Protein AF-A0A1J3JYT0-F1 (afdb_monomer)

pLDDT: mean 74.52, std 10.73, range [43.72, 90.94]

Radius of gyration: 22.69 Å; Cα contacts (8 Å, |Δi|>4): 45; chains: 1; bounding box: 56×48×43 Å

Sequence (110 aa):
SKAIKYLFKYITKGVDKATMVFQTTSSGEQSGSGEKIEIDEIQLFQESRFLSACEAAWRIFGFEIHYQRPSVLKLKIHLKGQQPAYFNDNENPENVVTKMALHDTMFIGW

Foldseek 3Di:
DVVVVVVVCVVPPDPQKDKDADDPPPPDDPDDDPDPPPDDPPNGIDIGGDDDPVRVVCVVVVDDDDDDVVDDDDADDDPVPGDDFDDDPPDDVVVSVVVVVPDDGPVGPD

Secondary structure (DSSP, 8-state):
-HHHHHHHHHHS-S---EEEE----------S--------HHHHEEEE----HHHHHHHHHT------SS--PPP----TT-PPP---TTS-HHHHHHHHHHS--TTT--

Solvent-accessible surface area (backbone atoms only — not comparable to full-atom values): 7649 Å² total; per-residue (Å²): 118,73,63,60,60,50,50,55,52,56,76,71,61,66,89,56,64,47,80,45,75,54,82,82,80,78,78,76,73,97,69,99,63,97,70,79,81,82,78,58,63,73,76,33,45,46,81,45,60,80,68,54,70,68,59,48,52,38,63,74,72,64,61,91,86,75,92,55,87,76,73,86,73,84,81,68,83,65,58,92,92,54,69,91,82,84,83,58,95,89,56,59,67,70,60,52,52,54,53,53,76,74,46,71,48,85,69,71,69,105

Mean predicted aligned error: 15.37 Å

Organism: Noccaea caerulescens (NCBI:txid107243)

Structure (mmCIF, N/CA/C/O backbone):
data_AF-A0A1J3JYT0-F1
#
_entry.id   AF-A0A1J3JYT0-F1
#
loop_
_atom_site.group_PDB
_atom_site.id
_atom_site.type_symbol
_atom_site.label_atom_id
_atom_site.label_alt_id
_atom_site.label_comp_id
_atom_site.label_asym_id
_atom_site.label_entity_id
_atom_site.label_seq_id
_atom_site.pdbx_PDB_ins_code
_atom_site.Cartn_x
_atom_site.Cartn_y
_atom_site.Cartn_z
_atom_site.occupancy
_atom_site.B_iso_or_equiv
_atom_site.auth_seq_id
_atom_site.auth_comp_id
_atom_site.auth_asym_id
_atom_site.auth_atom_id
_atom_site.pdbx_PDB_model_num
ATOM 1 N N . SER A 1 1 ? 27.422 -0.778 -10.593 1.00 69.25 1 SER A N 1
ATOM 2 C CA . SER A 1 1 ? 27.801 0.231 -9.581 1.00 69.25 1 SER A CA 1
ATOM 3 C C . SER A 1 1 ? 27.245 -0.152 -8.209 1.00 69.25 1 SER A C 1
ATOM 5 O O . SER A 1 1 ? 26.030 -0.182 -8.041 1.00 69.25 1 SER A O 1
ATOM 7 N N . LYS A 1 2 ? 28.107 -0.513 -7.241 1.00 78.88 2 LYS A N 1
ATOM 8 C CA . LYS A 1 2 ? 27.700 -0.804 -5.846 1.00 78.88 2 LYS A CA 1
ATOM 9 C C . LYS A 1 2 ? 27.298 0.472 -5.088 1.00 78.88 2 LYS A C 1
ATOM 11 O O . LYS A 1 2 ? 26.404 0.417 -4.253 1.00 78.88 2 LYS A O 1
ATOM 16 N N . ALA A 1 3 ? 27.895 1.612 -5.443 1.00 80.62 3 ALA A N 1
ATOM 17 C CA . ALA A 1 3 ? 27.650 2.909 -4.814 1.00 80.62 3 ALA A CA 1
ATOM 18 C C . ALA A 1 3 ? 26.222 3.431 -5.040 1.00 80.62 3 ALA A C 1
ATOM 20 O O . ALA A 1 3 ? 25.598 3.901 -4.100 1.00 80.62 3 ALA A O 1
ATOM 21 N N . ILE A 1 4 ? 25.667 3.270 -6.248 1.00 78.50 4 ILE A N 1
ATOM 22 C CA . ILE A 1 4 ? 24.289 3.699 -6.555 1.00 78.50 4 ILE A CA 1
ATOM 23 C C . ILE A 1 4 ? 23.267 2.918 -5.723 1.00 78.50 4 ILE A C 1
ATOM 25 O O . ILE A 1 4 ? 22.407 3.512 -5.085 1.00 78.50 4 ILE A O 1
ATOM 29 N N . LYS A 1 5 ? 23.392 1.586 -5.659 1.00 76.94 5 LYS A N 1
ATOM 30 C CA . LYS A 1 5 ? 22.508 0.752 -4.823 1.00 76.94 5 LYS A CA 1
ATOM 31 C C . LYS A 1 5 ? 22.606 1.130 -3.346 1.00 76.94 5 LYS A C 1
ATOM 33 O O . LYS A 1 5 ? 21.605 1.119 -2.638 1.00 76.94 5 LYS A O 1
ATOM 38 N N . TYR A 1 6 ? 23.815 1.462 -2.896 1.00 80.50 6 TYR A N 1
ATOM 39 C CA . TYR A 1 6 ? 24.054 1.914 -1.535 1.00 80.50 6 TYR A CA 1
ATOM 40 C C . TYR A 1 6 ? 23.376 3.266 -1.283 1.00 80.50 6 TYR A C 1
ATOM 42 O O . TYR A 1 6 ? 22.608 3.385 -0.343 1.00 80.50 6 TYR A O 1
ATOM 50 N N . LEU A 1 7 ? 23.547 4.248 -2.166 1.00 77.75 7 LEU A N 1
ATOM 51 C CA . LEU A 1 7 ? 22.914 5.561 -2.050 1.00 77.75 7 LEU A CA 1
ATOM 52 C C . LEU A 1 7 ? 21.380 5.466 -1.985 1.00 77.75 7 LEU A C 1
ATOM 54 O O . LEU A 1 7 ? 20.777 5.977 -1.045 1.00 77.75 7 LEU A O 1
ATOM 58 N N . PHE A 1 8 ? 20.754 4.742 -2.919 1.00 70.81 8 PHE A N 1
ATOM 59 C CA . PHE A 1 8 ? 19.297 4.557 -2.932 1.00 70.81 8 PHE A CA 1
ATOM 60 C C . PHE A 1 8 ? 18.780 3.858 -1.674 1.00 70.81 8 PHE A C 1
ATOM 62 O O . PHE A 1 8 ? 17.743 4.250 -1.139 1.00 70.81 8 PHE A O 1
ATOM 69 N N . LYS A 1 9 ? 19.523 2.873 -1.154 1.00 73.06 9 LYS A N 1
ATOM 70 C CA . LYS A 1 9 ? 19.190 2.211 0.111 1.00 73.06 9 LYS A CA 1
ATOM 71 C C . LYS A 1 9 ? 19.125 3.205 1.265 1.00 73.06 9 LYS A C 1
ATOM 73 O O . LYS A 1 9 ? 18.263 3.048 2.109 1.00 73.06 9 LYS A O 1
ATOM 78 N N . TYR A 1 10 ? 20.015 4.192 1.333 1.00 71.44 10 TYR A N 1
ATOM 79 C CA . TYR A 1 10 ? 20.046 5.135 2.458 1.00 71.44 10 TYR A CA 1
ATOM 80 C C . TYR A 1 10 ? 19.120 6.339 2.281 1.00 71.44 10 TYR A C 1
ATOM 82 O O . TYR A 1 10 ? 18.631 6.850 3.279 1.00 71.44 10 TYR A O 1
ATOM 90 N N . ILE A 1 11 ? 18.798 6.730 1.046 1.00 69.38 11 ILE A N 1
ATOM 91 C CA . ILE A 1 11 ? 17.739 7.718 0.776 1.00 69.38 11 ILE A CA 1
ATOM 92 C C 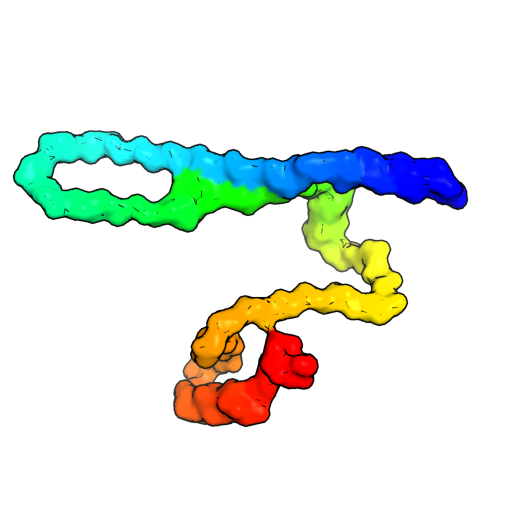. ILE A 1 11 ? 16.370 7.187 1.224 1.00 69.38 11 ILE A C 1
ATOM 94 O O . ILE A 1 11 ? 15.545 7.942 1.723 1.00 69.38 11 ILE A O 1
ATOM 98 N N . THR A 1 12 ? 16.142 5.883 1.069 1.00 64.81 12 THR A N 1
ATOM 99 C CA . THR A 1 12 ? 14.868 5.219 1.402 1.00 64.81 12 THR A CA 1
ATOM 100 C C . THR A 1 12 ? 14.863 4.558 2.781 1.00 64.81 12 THR A C 1
ATOM 102 O O . THR A 1 12 ? 13.872 3.952 3.174 1.00 64.81 12 THR A O 1
ATOM 105 N N . LYS A 1 13 ? 15.960 4.647 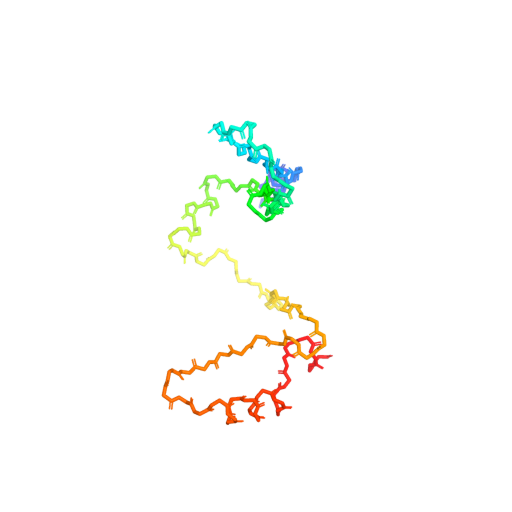3.543 1.00 65.19 13 LYS A N 1
ATOM 106 C CA . LYS A 1 13 ? 16.056 4.053 4.881 1.00 65.19 13 LYS A CA 1
ATOM 107 C C . LYS A 1 13 ? 15.889 5.1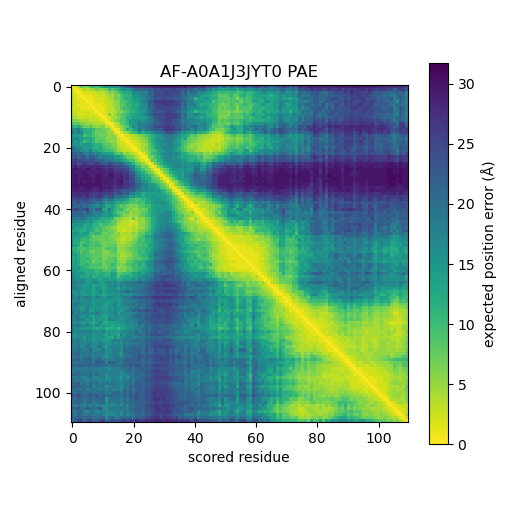39 5.939 1.00 65.19 13 LYS A C 1
ATOM 109 O O . LYS A 1 13 ? 16.868 5.712 6.405 1.00 65.19 13 LYS A O 1
ATOM 114 N N . GLY A 1 14 ? 14.644 5.373 6.337 1.00 63.94 14 GLY A N 1
ATOM 115 C CA . GLY A 1 14 ? 14.251 6.274 7.421 1.00 63.94 14 GLY A CA 1
ATOM 116 C C . GLY A 1 14 ? 12.908 5.860 8.022 1.00 63.94 14 GLY A C 1
ATOM 117 O O 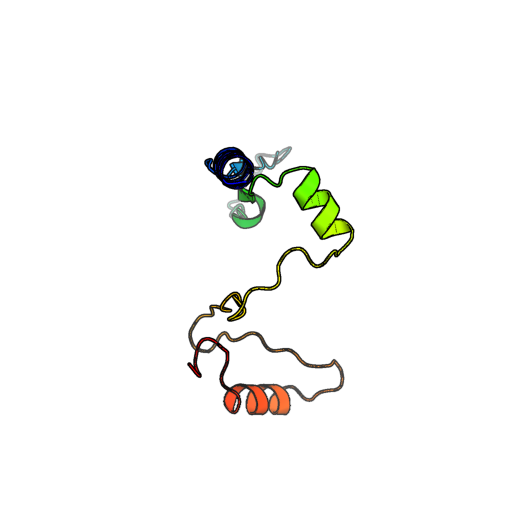. GLY A 1 14 ? 12.298 4.892 7.566 1.00 63.94 14 GLY A O 1
ATOM 118 N N . VAL A 1 15 ? 12.455 6.556 9.071 1.00 59.22 15 VAL A N 1
ATOM 119 C CA . VAL A 1 15 ? 11.100 6.362 9.614 1.00 59.22 15 VAL A CA 1
ATOM 120 C C . VAL A 1 15 ? 10.073 6.857 8.597 1.00 59.22 15 VAL A C 1
ATOM 122 O O . VAL A 1 15 ? 9.691 8.018 8.550 1.00 59.22 15 VAL A O 1
ATOM 125 N N . ASP A 1 16 ? 9.644 5.905 7.782 1.00 69.19 16 ASP A N 1
ATOM 126 C CA . ASP A 1 16 ? 8.675 5.972 6.691 1.00 69.19 16 ASP A CA 1
ATOM 127 C C . ASP A 1 16 ? 7.226 6.163 7.173 1.00 69.19 16 ASP A C 1
ATOM 129 O O . ASP A 1 16 ? 6.280 5.760 6.498 1.00 69.19 16 ASP A O 1
ATOM 133 N N . LYS A 1 17 ? 7.015 6.687 8.381 1.00 71.81 17 LYS A N 1
ATOM 134 C CA . LYS A 1 17 ? 5.686 6.75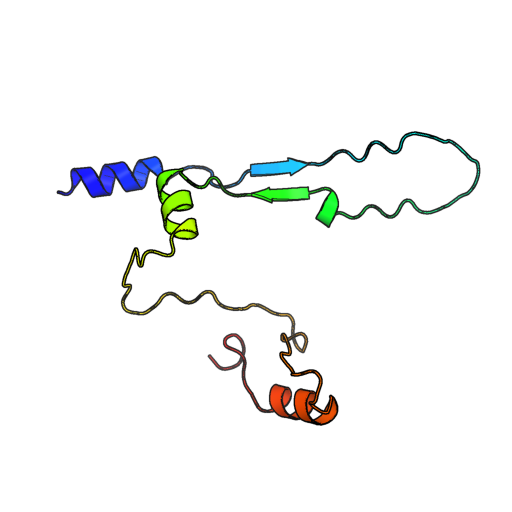7 8.983 1.00 71.81 17 LYS A CA 1
ATOM 135 C C . LYS A 1 17 ? 5.485 8.098 9.667 1.00 71.81 17 LYS A C 1
ATOM 137 O O . LYS A 1 17 ? 6.171 8.413 10.634 1.00 71.81 17 LYS A O 1
ATOM 142 N N . ALA A 1 18 ? 4.524 8.855 9.161 1.00 76.44 18 ALA A N 1
ATOM 143 C CA . ALA A 1 18 ? 3.988 10.040 9.801 1.00 76.44 18 ALA A CA 1
ATOM 144 C C . ALA A 1 18 ? 2.549 9.746 10.233 1.00 76.44 18 ALA A C 1
ATOM 146 O O . ALA A 1 18 ? 1.758 9.218 9.451 1.00 76.44 18 ALA A O 1
ATOM 147 N N . THR A 1 19 ? 2.209 10.091 11.470 1.00 80.12 19 THR A N 1
ATOM 148 C CA . THR A 1 19 ? 0.828 10.058 11.957 1.00 80.12 19 THR A CA 1
ATOM 149 C C . THR A 1 19 ? 0.322 11.490 11.994 1.00 80.12 19 THR A C 1
ATOM 151 O O . THR A 1 19 ? 0.901 12.336 12.672 1.00 80.12 19 THR A O 1
ATOM 154 N N . MET A 1 20 ? -0.727 11.767 11.229 1.00 79.56 20 MET A N 1
ATOM 155 C CA . MET A 1 20 ? -1.404 13.056 11.197 1.00 79.56 20 MET A CA 1
ATOM 156 C C . MET A 1 20 ? -2.648 12.974 12.077 1.00 79.56 20 MET A C 1
ATOM 158 O O . MET A 1 20 ? -3.399 12.004 11.983 1.00 79.56 20 MET A O 1
ATOM 162 N N . VAL A 1 21 ? -2.846 13.982 12.927 1.00 80.88 21 VAL A N 1
ATOM 163 C CA . VAL A 1 21 ? -4.043 14.124 13.762 1.00 80.88 21 VAL A CA 1
ATOM 164 C C . VAL A 1 21 ? -4.846 15.299 13.227 1.00 80.88 21 VAL A C 1
ATOM 166 O O . VAL A 1 21 ? -4.319 16.410 13.146 1.00 80.88 21 VAL A O 1
ATOM 169 N N . PHE A 1 22 ? -6.097 15.066 12.851 1.00 79.81 22 PHE A N 1
ATOM 170 C CA . PHE A 1 22 ? -6.999 16.129 12.422 1.00 79.81 22 PHE A CA 1
ATOM 171 C C . PHE A 1 22 ? -7.789 16.623 13.627 1.00 79.81 22 PHE A C 1
ATOM 173 O O . PHE A 1 22 ? -8.438 15.839 14.304 1.00 79.81 22 PHE A O 1
ATOM 180 N N . GLN A 1 23 ? -7.732 17.918 13.932 1.00 71.38 23 GLN A N 1
ATOM 181 C CA . GLN A 1 23 ? -8.557 18.480 14.996 1.00 71.38 23 GLN A CA 1
ATOM 182 C C . GLN A 1 23 ? -9.889 18.937 14.405 1.00 71.38 23 GLN A C 1
ATOM 184 O O . GLN A 1 23 ? -9.941 19.920 13.666 1.00 71.38 23 GLN A O 1
ATOM 189 N N . THR A 1 24 ? -10.972 18.244 14.743 1.00 67.06 24 THR A N 1
ATOM 190 C CA . THR A 1 24 ? -12.321 18.705 14.419 1.00 67.06 24 THR A CA 1
ATOM 191 C C . THR A 1 24 ? -12.642 19.891 15.325 1.00 67.06 24 THR A C 1
ATOM 193 O O . THR A 1 24 ? -12.848 19.731 16.527 1.00 67.06 24 THR A O 1
ATOM 196 N N . THR A 1 25 ? -12.654 21.110 14.785 1.00 63.12 25 THR A N 1
ATOM 197 C CA . THR A 1 25 ? -13.214 22.264 15.495 1.00 63.12 25 THR A CA 1
ATOM 198 C C . THR A 1 25 ? -14.729 22.119 15.492 1.00 63.12 25 THR A C 1
ATOM 200 O O . THR A 1 25 ? -15.399 22.553 14.557 1.00 63.12 25 THR A O 1
ATOM 203 N N . SER A 1 26 ? -15.284 21.487 16.524 1.00 58.44 26 SER A N 1
ATOM 204 C CA . SER A 1 26 ? -16.698 21.647 16.849 1.00 58.44 26 SER A CA 1
ATOM 205 C C . SER A 1 26 ? -16.911 23.100 17.285 1.00 58.44 26 SER A C 1
ATOM 207 O O . SER A 1 26 ? -16.732 23.455 18.452 1.00 58.44 26 SER A O 1
ATOM 209 N N . SER A 1 27 ? -17.191 23.970 16.319 1.00 53.34 27 SER A N 1
ATOM 210 C CA . SER A 1 27 ? -17.601 25.351 16.552 1.00 53.34 27 SER A CA 1
ATOM 211 C C . SER A 1 27 ? -18.991 25.368 17.193 1.00 53.34 27 SER A C 1
ATOM 213 O O . SER A 1 27 ? -19.969 25.256 16.467 1.00 53.34 27 SER A O 1
ATOM 215 N N . GLY A 1 28 ? -19.057 25.536 18.521 1.00 52.41 28 GLY A N 1
ATOM 216 C CA . GLY A 1 28 ? -20.294 25.766 19.295 1.00 52.41 28 GLY A CA 1
ATOM 217 C C . GLY A 1 28 ? -21.216 24.537 19.358 1.00 52.41 28 GLY A C 1
ATOM 218 O O . GLY A 1 28 ? -21.295 23.760 18.427 1.00 52.41 28 GLY A O 1
ATOM 219 N N . GLU A 1 29 ? -21.932 24.218 20.425 1.00 43.72 29 GLU A N 1
ATOM 220 C CA . GLU A 1 29 ? -22.367 24.981 21.581 1.00 43.72 29 GLU A CA 1
ATOM 221 C C . GLU A 1 29 ? -22.477 24.016 22.767 1.00 43.72 29 GLU A C 1
ATOM 223 O O . GLU A 1 29 ? -22.858 22.853 22.627 1.00 43.72 29 GLU A O 1
ATOM 228 N N . GLN A 1 30 ? -22.174 24.515 23.962 1.00 56.28 30 GLN A N 1
ATOM 229 C CA . GLN A 1 30 ? -22.648 23.889 25.187 1.00 56.28 30 GLN A CA 1
ATOM 230 C C . GLN A 1 30 ? -24.176 23.991 25.207 1.00 56.28 30 GLN A C 1
ATOM 232 O O . GLN A 1 30 ? -24.709 25.033 25.570 1.00 56.28 30 GLN A O 1
ATOM 237 N N . SER A 1 31 ? -24.872 22.917 24.847 1.00 44.03 31 SER A N 1
ATOM 238 C CA . SER A 1 31 ? -26.317 22.809 25.053 1.00 44.03 31 SER A CA 1
ATOM 239 C C . SER A 1 31 ? -26.665 21.436 25.622 1.00 44.03 31 SER A C 1
ATOM 241 O O . SER A 1 31 ? -27.039 20.514 24.910 1.00 44.03 31 SER A O 1
ATOM 243 N N . GLY A 1 32 ? -26.504 21.311 26.943 1.00 49.22 32 GLY A N 1
ATOM 244 C CA . GLY A 1 32 ? -27.513 20.751 27.853 1.00 49.22 32 GLY A CA 1
ATOM 245 C C . GLY A 1 32 ? -28.136 19.368 27.618 1.00 49.22 32 GLY A C 1
ATOM 246 O O . GLY A 1 32 ? -29.101 19.059 28.309 1.00 49.22 32 GLY A O 1
ATOM 247 N N . SER A 1 33 ? -27.645 18.516 26.724 1.00 47.88 33 SER A N 1
ATOM 248 C CA . SER A 1 33 ? -28.199 17.170 26.548 1.00 47.88 33 SER A CA 1
ATOM 249 C C . SER A 1 33 ? -27.085 16.152 26.337 1.00 47.88 33 SER A C 1
ATOM 251 O O . SER A 1 33 ? -26.097 16.432 25.667 1.00 47.88 33 SER A O 1
ATOM 253 N N . GLY A 1 34 ? -27.201 15.004 27.011 1.00 52.59 34 GLY A N 1
ATOM 254 C CA . GLY A 1 34 ? -26.199 13.936 27.066 1.00 52.59 34 GLY A CA 1
ATOM 255 C C . GLY A 1 34 ? -26.054 13.174 25.752 1.00 52.59 34 GLY A C 1
ATOM 256 O O . GLY A 1 34 ? -26.233 11.958 25.723 1.00 52.59 34 GLY A O 1
ATOM 257 N N . GLU A 1 35 ? -25.758 13.882 24.670 1.00 52.81 35 GLU A N 1
ATOM 258 C CA . G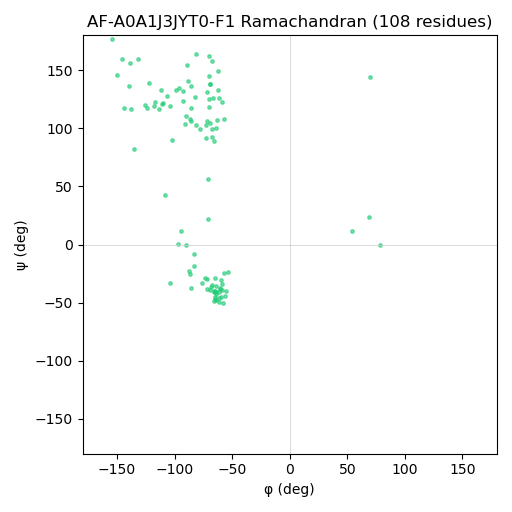LU A 1 35 ? -25.524 13.293 23.366 1.00 52.81 35 GLU A CA 1
ATOM 259 C C . GLU A 1 35 ? -24.052 12.884 23.262 1.00 52.81 35 GLU A C 1
ATOM 261 O O . GLU A 1 35 ? -23.122 13.679 23.412 1.00 52.81 35 GLU A O 1
ATOM 266 N N . LYS A 1 36 ? -23.847 11.577 23.103 1.00 54.62 36 LYS A N 1
ATOM 267 C CA . LYS A 1 36 ? -22.538 10.947 22.967 1.00 54.62 36 LYS A CA 1
ATOM 268 C C . LYS A 1 36 ? -21.889 11.485 21.694 1.00 54.62 36 LYS A C 1
ATOM 270 O O . LYS A 1 36 ? -22.298 11.110 20.603 1.00 54.62 36 LYS A O 1
ATOM 275 N N . ILE A 1 37 ? -20.880 12.341 21.841 1.00 65.19 37 ILE A N 1
ATOM 276 C CA . ILE A 1 37 ? -20.039 12.787 20.727 1.00 65.19 37 ILE A CA 1
ATOM 277 C C . ILE A 1 37 ? -19.436 11.525 20.093 1.00 65.19 37 ILE A C 1
ATOM 279 O O . ILE A 1 37 ? -18.600 10.860 20.710 1.00 65.19 37 ILE A O 1
ATOM 283 N N . GLU A 1 38 ? -19.902 11.144 18.903 1.00 63.88 38 GLU A N 1
ATOM 284 C CA . GLU A 1 38 ? -19.285 10.070 18.129 1.00 63.88 38 GLU A CA 1
ATOM 285 C C . GLU A 1 38 ? -17.923 10.562 17.637 1.00 63.88 38 GLU A C 1
ATOM 287 O O . GLU A 1 38 ? -17.819 11.405 16.749 1.00 63.88 38 GLU A O 1
ATOM 292 N N . ILE A 1 39 ? -16.862 10.072 18.276 1.00 68.44 39 ILE A N 1
ATOM 293 C CA . ILE A 1 39 ? -15.488 10.319 17.852 1.00 68.44 39 ILE A CA 1
ATOM 294 C C . ILE A 1 39 ? -15.159 9.264 16.799 1.00 68.44 39 ILE A C 1
ATOM 296 O O . ILE A 1 39 ? -14.963 8.094 17.127 1.00 68.44 39 ILE A O 1
ATOM 300 N N . ASP A 1 40 ? -15.108 9.674 15.537 1.00 70.31 40 ASP A N 1
ATOM 301 C CA . ASP A 1 40 ? -14.607 8.826 14.460 1.00 70.31 40 ASP A CA 1
ATOM 302 C C . ASP A 1 40 ? -13.069 8.809 14.492 1.00 70.31 40 ASP A C 1
ATOM 304 O O . ASP A 1 40 ? -12.398 9.729 14.019 1.00 70.31 40 ASP A O 1
ATOM 308 N N . GLU A 1 41 ? -12.497 7.753 15.078 1.00 66.44 41 GLU A N 1
ATOM 309 C CA . GLU A 1 41 ? -11.045 7.553 15.168 1.00 66.44 41 GLU A CA 1
ATOM 310 C C . GLU A 1 41 ? -10.365 7.495 13.789 1.00 66.44 41 GLU A C 1
ATOM 312 O O . GLU A 1 41 ? -9.215 7.920 13.661 1.00 66.44 41 GLU A O 1
ATOM 317 N N . ILE A 1 42 ? -11.063 7.012 12.750 1.00 68.69 42 ILE A N 1
ATOM 318 C CA . ILE A 1 42 ? -10.522 6.888 11.387 1.00 68.69 42 ILE A CA 1
ATOM 319 C C . ILE A 1 42 ? -10.372 8.273 10.758 1.00 68.69 42 ILE A C 1
ATOM 321 O O . ILE A 1 42 ? -9.385 8.538 10.074 1.00 68.69 42 ILE A O 1
ATOM 325 N N . GLN A 1 43 ? -11.323 9.174 11.008 1.00 66.25 43 GLN A N 1
ATOM 326 C CA . GLN A 1 43 ? -11.196 10.566 10.574 1.00 66.25 43 GLN A CA 1
ATOM 327 C C . GLN A 1 43 ? -10.194 11.358 11.410 1.00 66.25 43 GLN A C 1
ATOM 329 O O . GLN A 1 43 ? -9.574 12.292 10.902 1.00 66.25 43 GLN A O 1
ATOM 334 N N . LEU A 1 44 ? -10.013 10.988 12.677 1.00 72.81 44 LEU A N 1
ATOM 335 C CA . LEU A 1 44 ? -9.128 11.698 13.592 1.00 72.81 44 LEU A CA 1
ATOM 336 C C . LEU A 1 44 ? -7.646 11.398 13.328 1.00 72.81 44 LEU A C 1
ATOM 338 O O . LEU A 1 44 ? -6.806 12.284 13.498 1.00 72.81 44 LEU A O 1
ATOM 342 N N . PHE A 1 45 ? -7.319 10.178 12.891 1.00 73.31 45 PHE A N 1
ATOM 343 C CA . PHE A 1 45 ? -5.943 9.719 12.723 1.00 73.31 45 PHE A CA 1
ATOM 344 C C . PHE A 1 45 ? -5.672 9.182 11.318 1.00 73.31 45 PHE A C 1
ATOM 346 O O . PHE A 1 45 ? -6.210 8.159 10.908 1.00 73.31 45 PHE A O 1
ATOM 353 N N . GLN A 1 46 ? -4.726 9.806 10.615 1.00 79.44 46 GLN A N 1
ATOM 354 C CA . GLN A 1 46 ? -4.225 9.299 9.340 1.00 79.44 46 GLN A CA 1
ATOM 355 C C . GLN A 1 46 ? -2.767 8.879 9.464 1.00 79.44 46 GLN A C 1
ATOM 357 O O . GLN A 1 46 ? -1.866 9.694 9.670 1.00 79.44 46 GLN A O 1
ATOM 362 N N . GLU A 1 47 ? -2.516 7.590 9.260 1.00 80.25 47 GLU A N 1
ATOM 363 C CA . GLU A 1 47 ? -1.164 7.084 9.064 1.00 80.25 47 GLU A CA 1
ATOM 364 C C . GLU A 1 47 ? -0.755 7.288 7.600 1.00 80.25 47 GLU A C 1
ATOM 366 O O . GLU A 1 47 ? -1.461 6.893 6.669 1.00 80.25 47 GLU A O 1
ATOM 371 N N . SER A 1 48 ? 0.391 7.923 7.380 1.00 76.12 48 SER A N 1
ATOM 372 C CA . SER A 1 48 ? 0.955 8.182 6.057 1.00 76.12 48 SER A CA 1
ATOM 373 C C . SER A 1 48 ? 2.427 7.779 6.003 1.00 76.12 48 SER A C 1
ATOM 375 O O . SER A 1 48 ? 3.092 7.626 7.029 1.00 76.12 48 SER A O 1
ATOM 377 N N . ARG A 1 49 ? 2.937 7.565 4.787 1.00 77.75 49 ARG A N 1
ATOM 378 C CA . ARG A 1 49 ? 4.341 7.240 4.519 1.00 77.75 49 ARG A CA 1
ATOM 379 C C . ARG A 1 49 ? 4.939 8.273 3.584 1.00 77.75 49 ARG A C 1
ATOM 381 O O . ARG A 1 49 ? 4.285 8.674 2.623 1.00 77.75 49 ARG A O 1
ATOM 388 N N . PHE A 1 50 ? 6.180 8.672 3.852 1.00 76.50 50 PHE A N 1
ATOM 389 C CA . PHE A 1 50 ? 6.923 9.520 2.932 1.00 76.50 50 PHE A CA 1
ATOM 390 C C . PHE A 1 50 ? 7.098 8.799 1.592 1.00 76.50 50 PHE A C 1
ATOM 392 O O . PHE A 1 50 ? 7.587 7.674 1.537 1.00 76.50 50 PHE A O 1
ATOM 399 N N . LEU A 1 51 ? 6.686 9.460 0.514 1.00 76.00 51 LEU A N 1
ATOM 400 C CA . LEU A 1 51 ? 6.862 8.984 -0.848 1.00 76.00 51 LEU A CA 1
ATOM 401 C C . LEU A 1 51 ? 7.740 9.995 -1.580 1.00 76.00 51 LEU A C 1
ATOM 403 O O . LEU A 1 51 ? 7.379 11.167 -1.687 1.00 76.00 51 LEU A O 1
ATOM 407 N N . SER A 1 52 ? 8.909 9.562 -2.059 1.00 78.31 52 SER A N 1
ATOM 408 C CA . SER A 1 52 ? 9.816 10.467 -2.773 1.00 78.31 52 SER A CA 1
ATOM 409 C C . SER A 1 52 ? 9.164 10.998 -4.056 1.00 78.31 52 SER A C 1
ATOM 411 O O . SER A 1 52 ? 8.384 10.291 -4.692 1.00 78.31 52 SER A O 1
ATOM 413 N N . ALA A 1 53 ? 9.504 12.222 -4.474 1.00 81.56 53 ALA A N 1
ATOM 414 C CA . ALA A 1 53 ? 8.914 12.843 -5.667 1.00 81.56 53 ALA A CA 1
ATOM 415 C C . ALA A 1 53 ? 9.078 11.980 -6.933 1.00 81.56 53 ALA A C 1
ATOM 417 O O . ALA A 1 53 ? 8.141 11.846 -7.717 1.00 81.56 53 ALA A O 1
ATOM 418 N N . CYS A 1 54 ? 10.241 11.342 -7.105 1.00 78.62 54 CYS A N 1
ATOM 419 C CA . CYS A 1 54 ? 10.488 10.431 -8.223 1.00 78.62 54 CYS A CA 1
ATOM 420 C C . CYS A 1 54 ? 9.592 9.186 -8.154 1.00 78.62 54 CYS A C 1
ATOM 422 O O . CYS A 1 54 ? 8.990 8.814 -9.156 1.00 78.62 54 CYS A O 1
ATOM 424 N N . GLU A 1 55 ? 9.457 8.571 -6.975 1.00 75.12 55 GLU A N 1
ATOM 425 C CA . GLU A 1 55 ? 8.590 7.402 -6.791 1.00 75.12 55 GLU A CA 1
ATOM 426 C C . GLU A 1 55 ? 7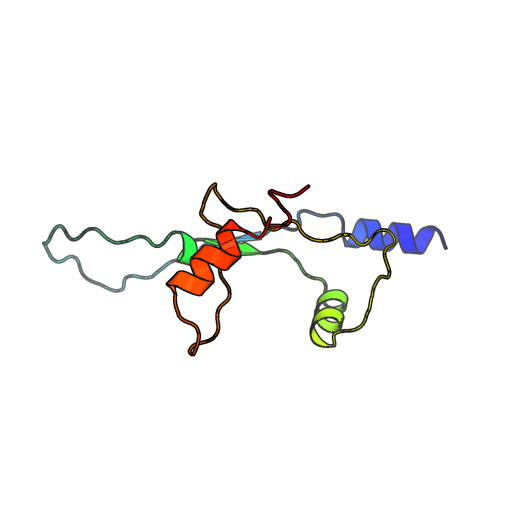.110 7.750 -6.997 1.00 75.12 55 GLU A C 1
ATOM 428 O O . GLU A 1 55 ? 6.383 6.995 -7.641 1.00 75.12 55 GLU A O 1
ATOM 433 N N . ALA A 1 56 ? 6.669 8.911 -6.506 1.00 82.12 56 ALA A N 1
ATOM 434 C CA . ALA A 1 56 ? 5.317 9.417 -6.709 1.00 82.12 56 ALA A CA 1
ATOM 435 C C . ALA A 1 56 ? 5.018 9.643 -8.195 1.00 82.12 56 ALA A C 1
ATOM 437 O O . ALA A 1 56 ? 4.016 9.135 -8.696 1.00 82.12 56 ALA A O 1
ATOM 438 N N . ALA A 1 57 ? 5.912 10.331 -8.914 1.00 85.56 57 ALA A N 1
ATOM 439 C CA . ALA A 1 57 ? 5.787 10.527 -10.354 1.00 85.56 57 ALA A CA 1
ATOM 440 C C . ALA A 1 57 ? 5.684 9.182 -11.088 1.00 85.56 57 ALA A C 1
ATOM 442 O O . ALA A 1 57 ? 4.806 9.004 -11.926 1.00 85.56 57 ALA A O 1
ATOM 443 N N . TRP A 1 58 ? 6.510 8.194 -10.733 1.00 79.81 58 TRP A N 1
ATOM 444 C CA . TRP A 1 58 ? 6.448 6.872 -11.360 1.00 79.81 58 TRP A CA 1
ATOM 445 C C . TRP A 1 58 ? 5.138 6.133 -11.100 1.00 79.81 58 TRP A C 1
ATOM 447 O O . TRP A 1 58 ? 4.605 5.533 -12.030 1.00 79.81 58 TRP A O 1
ATOM 457 N N . ARG A 1 59 ? 4.593 6.199 -9.877 1.00 78.12 59 ARG A N 1
ATOM 458 C CA . ARG A 1 59 ? 3.275 5.618 -9.571 1.00 78.12 59 ARG A CA 1
ATOM 459 C C . ARG A 1 59 ? 2.152 6.317 -10.335 1.00 78.12 59 ARG A C 1
ATOM 461 O O . ARG A 1 59 ? 1.260 5.633 -10.820 1.00 78.12 59 ARG A O 1
ATOM 468 N N . ILE A 1 60 ? 2.213 7.645 -10.468 1.00 85.06 60 ILE A N 1
ATOM 469 C CA . ILE A 1 60 ? 1.236 8.437 -11.235 1.00 85.06 60 ILE A CA 1
ATOM 470 C C . ILE A 1 60 ? 1.282 8.064 -12.721 1.00 85.06 60 ILE A C 1
ATOM 472 O O . ILE A 1 60 ? 0.238 7.899 -13.343 1.00 85.06 60 ILE A O 1
ATOM 476 N N . PHE A 1 61 ? 2.479 7.897 -13.285 1.00 85.38 61 PHE A N 1
ATOM 477 C CA . PHE A 1 61 ? 2.652 7.547 -14.696 1.00 85.38 61 PHE A CA 1
ATOM 478 C C . PHE A 1 61 ? 2.532 6.042 -14.992 1.00 85.38 61 PHE A C 1
ATOM 480 O O . PHE A 1 61 ? 2.501 5.661 -16.158 1.00 85.38 61 PHE A O 1
ATOM 487 N N . GLY A 1 62 ? 2.448 5.184 -13.971 1.00 80.31 62 GLY A N 1
ATOM 488 C CA . GLY A 1 62 ? 2.209 3.746 -14.130 1.00 80.31 62 GLY A CA 1
ATOM 489 C C . GLY A 1 62 ? 3.363 2.958 -14.759 1.00 80.31 62 GLY A C 1
ATOM 490 O O . GLY A 1 62 ? 3.129 1.898 -15.334 1.00 80.31 62 GLY A O 1
ATOM 491 N N . PHE A 1 63 ? 4.604 3.447 -14.681 1.00 76.81 63 PHE A N 1
ATOM 492 C CA . PHE A 1 63 ? 5.753 2.739 -15.255 1.00 76.81 63 PHE A CA 1
ATOM 493 C C . PHE A 1 63 ? 6.074 1.446 -14.486 1.00 76.81 63 PHE A C 1
ATOM 495 O O . PHE A 1 63 ? 6.101 1.434 -13.254 1.00 76.81 63 PHE A O 1
ATOM 502 N N . GLU A 1 64 ? 6.395 0.363 -15.200 1.00 71.00 64 GLU A N 1
ATOM 503 C CA . GLU A 1 64 ? 6.864 -0.884 -14.584 1.00 71.00 64 GLU A CA 1
ATOM 504 C C . GLU A 1 64 ? 8.301 -0.725 -14.060 1.00 71.00 64 GLU A C 1
ATOM 506 O O . GLU A 1 64 ? 9.272 -0.722 -14.814 1.00 71.00 64 GLU A O 1
ATOM 511 N N . ILE A 1 65 ? 8.440 -0.565 -12.741 1.00 62.75 65 ILE A N 1
ATOM 512 C CA . ILE A 1 65 ? 9.718 -0.216 -12.094 1.00 62.75 65 ILE A CA 1
ATOM 513 C C . ILE A 1 65 ? 10.572 -1.460 -11.797 1.00 62.75 65 ILE A C 1
ATOM 515 O O . ILE A 1 65 ? 11.802 -1.430 -11.893 1.00 62.75 65 ILE A O 1
ATOM 519 N N . HIS A 1 66 ? 9.931 -2.567 -11.408 1.00 62.81 66 HIS A N 1
ATOM 520 C CA . HIS A 1 66 ? 10.615 -3.761 -10.917 1.00 62.81 66 HIS A CA 1
ATOM 521 C C . HIS A 1 66 ? 9.907 -5.042 -11.353 1.00 62.81 66 HIS A C 1
ATOM 523 O O . HIS A 1 66 ? 8.795 -5.333 -10.922 1.00 62.81 66 HIS A O 1
ATOM 529 N N . TYR A 1 67 ? 10.609 -5.856 -12.141 1.00 64.88 67 TYR A N 1
ATOM 530 C CA . TYR A 1 67 ? 10.261 -7.256 -12.334 1.00 64.88 67 TYR A CA 1
ATOM 531 C C . TYR A 1 67 ? 10.923 -8.080 -11.226 1.00 64.88 67 TYR A C 1
ATOM 533 O O . TYR A 1 67 ? 12.147 -8.231 -11.197 1.00 64.88 67 TYR A O 1
ATOM 541 N N . GLN A 1 68 ? 10.126 -8.582 -10.283 1.00 64.19 68 GLN A N 1
ATOM 542 C CA . GLN A 1 68 ? 10.605 -9.430 -9.192 1.00 64.19 68 GLN A CA 1
ATOM 543 C C . GLN A 1 68 ? 10.171 -10.873 -9.450 1.00 64.19 68 GLN A C 1
ATOM 545 O O . GLN A 1 68 ? 8.999 -11.139 -9.720 1.00 64.19 68 GLN A O 1
ATOM 550 N N . ARG A 1 69 ? 11.127 -11.809 -9.397 1.00 67.31 69 ARG A N 1
ATOM 551 C CA . ARG A 1 69 ? 10.859 -13.244 -9.513 1.00 67.31 69 ARG A CA 1
ATOM 552 C C . ARG A 1 69 ? 11.422 -13.954 -8.274 1.00 67.31 69 ARG A C 1
ATOM 554 O O . ARG A 1 69 ? 12.636 -13.898 -8.078 1.00 67.31 69 ARG A O 1
ATOM 561 N N . PRO A 1 70 ? 10.580 -14.601 -7.450 1.00 72.12 70 PRO A N 1
ATOM 562 C CA . PRO A 1 70 ? 9.119 -14.683 -7.563 1.00 72.12 70 PRO A CA 1
ATOM 563 C C . PRO A 1 70 ? 8.427 -13.330 -7.316 1.00 72.12 70 PRO A C 1
ATOM 565 O O . PRO A 1 70 ? 9.002 -12.432 -6.701 1.00 72.12 70 PRO A O 1
ATOM 568 N N . SER A 1 71 ? 7.203 -13.185 -7.830 1.00 71.94 71 SER A N 1
ATOM 569 C CA . SER A 1 71 ? 6.389 -11.985 -7.612 1.00 71.94 71 SER A CA 1
ATOM 570 C C . SER A 1 71 ? 6.088 -11.825 -6.120 1.00 71.94 71 SER A C 1
ATOM 572 O O . SER A 1 71 ? 5.695 -12.790 -5.462 1.00 71.94 71 SER A O 1
ATOM 574 N N . VAL A 1 72 ? 6.275 -10.617 -5.583 1.00 73.06 72 VAL A N 1
ATOM 575 C CA . VAL A 1 72 ? 5.868 -10.283 -4.215 1.00 73.06 72 VAL A CA 1
ATOM 576 C C . VAL A 1 72 ? 4.443 -9.740 -4.271 1.00 73.06 72 VAL A C 1
ATOM 578 O O . VAL A 1 72 ? 4.215 -8.600 -4.670 1.00 73.06 72 VAL A O 1
ATOM 581 N N . LEU A 1 73 ? 3.477 -10.568 -3.880 1.00 77.81 73 LEU A N 1
ATOM 582 C CA . LEU A 1 73 ? 2.068 -10.189 -3.778 1.00 77.81 73 LEU A CA 1
ATOM 583 C C . LEU A 1 73 ? 1.733 -9.798 -2.336 1.00 77.81 73 LEU A C 1
ATOM 585 O O . LEU A 1 73 ? 2.105 -10.488 -1.387 1.00 77.81 73 LEU A O 1
ATOM 589 N N . LYS A 1 74 ? 1.010 -8.685 -2.161 1.00 81.12 74 LYS A N 1
ATOM 590 C CA . LYS A 1 74 ? 0.480 -8.296 -0.849 1.00 81.12 74 LYS A CA 1
ATOM 591 C C . LYS A 1 74 ? -0.640 -9.261 -0.458 1.00 81.12 74 LYS A C 1
ATOM 593 O O . LYS A 1 74 ? -1.673 -9.306 -1.124 1.00 81.12 74 LYS A O 1
ATOM 598 N N . LEU A 1 75 ? -0.451 -9.975 0.650 1.00 82.44 75 LEU A N 1
ATOM 599 C CA . LEU A 1 75 ? -1.465 -10.862 1.211 1.00 82.44 75 LEU A CA 1
ATOM 600 C C . LEU A 1 75 ? -2.668 -10.049 1.714 1.00 82.44 75 LEU A C 1
ATOM 602 O O . LEU A 1 75 ? -2.511 -9.111 2.500 1.00 82.44 75 LEU A O 1
ATOM 606 N N . LYS A 1 76 ? -3.874 -10.399 1.254 1.00 82.31 76 LYS A N 1
ATOM 607 C CA . LYS A 1 76 ? -5.126 -9.808 1.746 1.00 82.31 76 LYS A CA 1
ATOM 608 C C . LYS A 1 76 ? -5.524 -10.507 3.044 1.00 82.31 76 LYS A C 1
ATOM 610 O O . LYS A 1 76 ? -6.017 -11.628 3.007 1.00 82.31 76 LYS A O 1
ATOM 615 N N . ILE A 1 77 ? -5.292 -9.845 4.172 1.00 82.69 77 ILE A N 1
ATOM 616 C CA . ILE A 1 77 ? -5.670 -10.346 5.496 1.00 82.69 77 ILE A CA 1
ATOM 617 C C . ILE A 1 77 ? -7.122 -9.954 5.767 1.00 82.69 77 ILE A C 1
ATOM 619 O O . ILE A 1 77 ? -7.525 -8.824 5.494 1.00 82.69 77 ILE A O 1
ATOM 623 N N . HIS A 1 78 ? -7.894 -10.886 6.309 1.00 84.81 78 HIS A N 1
ATOM 624 C CA . HIS A 1 78 ? -9.261 -10.662 6.757 1.00 84.81 78 HIS A CA 1
ATOM 625 C C . HIS A 1 78 ? -9.538 -11.520 7.993 1.00 84.81 78 HIS A C 1
ATOM 627 O O . HIS A 1 78 ? -8.867 -12.526 8.238 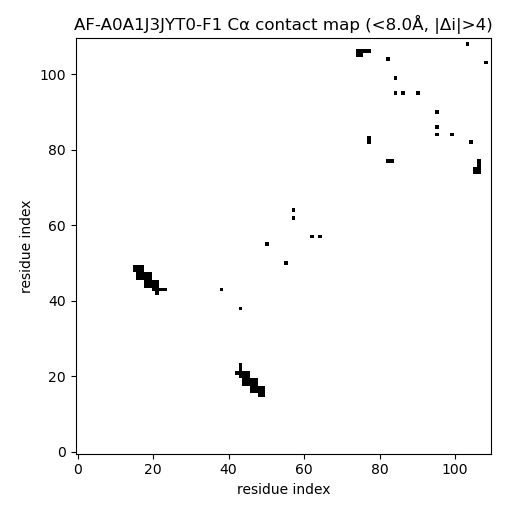1.00 84.81 78 HIS A O 1
ATOM 633 N N . LEU A 1 79 ? -10.555 -11.146 8.764 1.00 84.38 79 LEU A N 1
ATOM 634 C CA . LEU A 1 79 ? -11.033 -11.975 9.866 1.00 84.38 79 LEU A CA 1
ATOM 635 C C . LEU A 1 79 ? -11.735 -13.232 9.328 1.00 84.38 79 LEU A C 1
ATOM 637 O O . LEU A 1 79 ? -12.113 -13.319 8.152 1.00 84.38 79 LEU A O 1
ATOM 641 N N . LYS A 1 80 ? -11.898 -14.239 10.190 1.00 82.62 80 LYS A N 1
ATOM 642 C CA . LYS A 1 80 ? -12.601 -15.479 9.840 1.00 82.62 80 LYS A CA 1
ATOM 643 C C . LYS A 1 80 ? -14.040 -15.149 9.419 1.00 82.62 80 LYS A C 1
ATOM 645 O O . LYS A 1 80 ? -14.775 -14.541 10.187 1.00 82.62 80 LYS A O 1
ATOM 650 N N . GLY A 1 81 ? -14.422 -15.537 8.202 1.00 82.56 81 GLY A N 1
ATOM 651 C CA . GLY A 1 81 ? -15.754 -15.274 7.641 1.00 82.56 81 GLY A CA 1
ATOM 652 C C . GLY A 1 81 ? -15.986 -13.851 7.112 1.00 82.56 81 GLY A C 1
ATOM 653 O O . GLY A 1 81 ? -17.060 -13.589 6.589 1.00 82.56 81 GLY A O 1
ATOM 654 N N . GLN A 1 82 ? -15.003 -12.946 7.194 1.00 84.62 82 GLN A N 1
ATOM 655 C CA . GLN A 1 82 ? -15.114 -11.561 6.703 1.00 84.62 82 GLN A CA 1
ATOM 656 C C . GLN A 1 82 ? -14.272 -11.324 5.446 1.00 84.62 82 GLN A C 1
ATOM 658 O O . GLN A 1 82 ? -13.552 -10.335 5.314 1.00 84.62 82 GLN A O 1
ATOM 663 N N . GLN A 1 83 ? -14.312 -12.282 4.529 1.00 85.81 83 GLN A N 1
ATOM 664 C CA . GLN A 1 83 ? -13.622 -12.162 3.253 1.00 85.81 83 GLN A CA 1
ATOM 665 C C . GLN A 1 83 ? -14.318 -11.108 2.376 1.00 85.81 83 GLN A C 1
ATOM 667 O O . GLN A 1 83 ? -15.545 -11.010 2.408 1.00 85.81 83 GLN A O 1
ATOM 672 N N . PRO A 1 84 ? -13.575 -10.332 1.572 1.00 82.25 84 PRO A N 1
ATOM 673 C CA . PRO A 1 84 ? -14.180 -9.370 0.660 1.00 82.25 84 PRO A CA 1
ATOM 674 C C . PRO A 1 84 ? -14.900 -10.078 -0.495 1.00 82.25 84 PRO A C 1
ATOM 676 O O . PRO A 1 84 ? -14.290 -10.864 -1.223 1.00 82.25 84 PRO A O 1
ATOM 679 N N . ALA A 1 85 ? -16.183 -9.760 -0.670 1.00 83.62 85 ALA A N 1
ATOM 680 C CA . ALA A 1 85 ? -17.025 -10.216 -1.770 1.00 83.62 85 ALA A CA 1
ATOM 681 C C . ALA A 1 85 ? -17.003 -9.198 -2.910 1.00 83.62 85 ALA A C 1
ATOM 683 O O . ALA A 1 85 ? -17.226 -8.013 -2.671 1.00 83.62 85 ALA A O 1
ATOM 684 N N . TYR A 1 86 ? -16.791 -9.653 -4.143 1.00 85.19 86 TYR A N 1
ATOM 685 C CA . TYR A 1 86 ? -16.997 -8.827 -5.331 1.00 85.19 86 TYR A CA 1
ATOM 686 C C . TYR A 1 86 ? -18.099 -9.469 -6.164 1.00 85.19 86 TYR A C 1
ATOM 688 O O . TYR A 1 86 ? -17.987 -10.639 -6.535 1.00 85.19 86 TYR A O 1
ATOM 696 N N . PHE A 1 87 ? -19.153 -8.708 -6.429 1.00 88.56 87 PHE A N 1
ATOM 697 C CA . PHE A 1 87 ? -20.308 -9.134 -7.206 1.00 88.56 87 PHE A CA 1
ATOM 698 C C . PHE A 1 87 ? -20.746 -8.007 -8.132 1.00 88.56 87 PHE A C 1
ATOM 700 O O . PHE A 1 87 ? -20.439 -6.839 -7.889 1.00 88.56 87 PHE A O 1
ATOM 707 N N . ASN A 1 88 ? -21.428 -8.373 -9.210 1.00 89.06 88 ASN A N 1
ATOM 708 C CA . ASN A 1 88 ? -22.042 -7.402 -10.110 1.00 89.06 88 ASN A CA 1
ATOM 709 C C . ASN A 1 88 ? -23.469 -7.090 -9.648 1.00 89.06 88 ASN A C 1
ATOM 711 O O . ASN A 1 88 ? -24.126 -7.958 -9.080 1.00 89.06 88 ASN A O 1
ATOM 715 N N . ASP A 1 89 ? -23.992 -5.909 -9.983 1.00 89.38 89 ASP A N 1
ATOM 716 C CA . ASP A 1 89 ? -25.356 -5.498 -9.594 1.00 89.38 89 ASP A CA 1
ATOM 717 C C . ASP A 1 89 ? -26.457 -6.462 -10.076 1.00 89.38 89 ASP A C 1
ATOM 719 O O . ASP A 1 89 ? -27.524 -6.547 -9.476 1.00 89.38 89 ASP A O 1
ATOM 723 N N . ASN A 1 90 ? -26.190 -7.220 -11.144 1.00 90.94 90 ASN A N 1
ATOM 724 C CA . ASN A 1 90 ? -27.126 -8.192 -11.713 1.00 90.94 90 ASN A CA 1
ATOM 725 C C . ASN A 1 90 ? -26.999 -9.612 -11.119 1.00 90.94 90 ASN A C 1
ATOM 727 O O . ASN A 1 90 ? -27.711 -10.515 -11.559 1.00 90.94 90 ASN A O 1
ATOM 731 N N . GLU A 1 91 ? -26.079 -9.860 -10.180 1.00 88.06 91 GLU A N 1
ATOM 732 C CA . GLU A 1 91 ? -25.913 -11.176 -9.548 1.00 88.06 91 GLU A CA 1
ATOM 733 C C . GLU A 1 91 ? -26.814 -11.344 -8.319 1.00 88.06 91 GLU A C 1
ATOM 735 O O . GLU A 1 91 ? -26.982 -10.443 -7.501 1.00 88.06 91 GLU A O 1
ATOM 740 N N . ASN A 1 92 ? -27.371 -12.547 -8.156 1.00 89.62 92 ASN A N 1
ATOM 741 C CA . ASN A 1 92 ? -28.134 -12.896 -6.961 1.00 89.62 92 ASN A CA 1
ATOM 742 C C . ASN A 1 92 ? -27.186 -13.062 -5.752 1.00 89.62 92 ASN A C 1
ATOM 744 O O . ASN A 1 92 ? -26.207 -13.811 -5.861 1.00 89.62 92 ASN A O 1
ATOM 748 N N . PRO A 1 93 ? -27.479 -12.444 -4.592 1.00 86.12 93 PRO A N 1
ATOM 749 C CA . PRO A 1 93 ? -26.613 -12.501 -3.415 1.00 86.12 93 PRO A CA 1
ATOM 750 C C . PRO A 1 93 ? -26.360 -13.924 -2.895 1.00 86.12 93 PRO A C 1
ATOM 752 O O . PRO A 1 93 ? -25.252 -14.213 -2.447 1.00 86.12 93 PRO A O 1
ATOM 755 N N . GLU A 1 94 ? -27.321 -14.847 -2.995 1.00 87.56 94 GLU A N 1
ATOM 756 C CA . GLU A 1 94 ? -27.122 -16.229 -2.531 1.00 87.56 94 GLU A CA 1
ATOM 757 C C . GLU A 1 94 ? -26.089 -16.981 -3.378 1.00 87.56 94 GLU A C 1
ATOM 759 O O . GLU A 1 94 ? -25.271 -17.753 -2.862 1.00 87.56 94 GLU A O 1
ATOM 764 N N . ASN A 1 95 ? -26.058 -16.693 -4.681 1.00 86.31 95 ASN A N 1
ATOM 765 C CA . ASN A 1 95 ? -25.068 -17.265 -5.589 1.00 86.31 95 ASN A CA 1
ATOM 766 C C . ASN A 1 95 ? -23.665 -16.726 -5.279 1.00 86.31 95 ASN A C 1
ATOM 768 O O . ASN A 1 95 ? -22.688 -17.474 -5.349 1.00 86.31 95 ASN A O 1
ATOM 772 N N . VAL A 1 96 ? -23.560 -15.451 -4.889 1.00 86.75 96 VAL A N 1
ATOM 773 C CA . VAL A 1 96 ? -22.294 -14.815 -4.490 1.00 86.75 96 VAL A CA 1
ATOM 774 C C . VAL A 1 96 ? -21.745 -15.456 -3.216 1.00 86.75 96 VAL A C 1
ATOM 776 O O . VAL A 1 96 ? -20.571 -15.827 -3.177 1.00 86.75 96 VAL A O 1
ATOM 779 N N . VAL A 1 97 ? -22.591 -15.654 -2.199 1.00 85.50 97 VAL A N 1
ATOM 780 C CA . VAL A 1 97 ? -22.198 -16.307 -0.939 1.00 85.50 97 VAL A CA 1
ATOM 781 C C . VAL A 1 97 ? -21.734 -17.740 -1.192 1.00 85.50 97 VAL A C 1
ATOM 783 O O . VAL A 1 97 ? -20.669 -18.135 -0.718 1.00 85.50 97 VAL A O 1
ATOM 786 N N . THR A 1 98 ? -22.483 -18.499 -1.993 1.00 85.12 98 THR A N 1
ATOM 787 C CA . THR A 1 98 ? -22.116 -19.876 -2.356 1.00 85.12 98 THR A CA 1
ATOM 788 C C . THR A 1 98 ? -20.765 -19.923 -3.072 1.00 85.12 98 THR A C 1
ATOM 790 O O . THR A 1 98 ? -19.898 -20.722 -2.726 1.00 85.12 98 THR A O 1
ATOM 793 N N . LYS A 1 99 ? -20.539 -19.021 -4.033 1.00 84.62 99 LYS A N 1
ATOM 794 C CA . LYS A 1 99 ? -19.273 -18.907 -4.770 1.00 84.62 99 LYS A CA 1
ATOM 795 C C . LYS A 1 99 ? -18.093 -18.570 -3.857 1.00 84.62 99 LYS A C 1
ATOM 797 O O . LYS A 1 99 ? -17.019 -19.132 -4.041 1.00 84.62 99 LYS A O 1
ATOM 802 N N . MET A 1 100 ? -18.280 -17.680 -2.882 1.00 81.81 100 MET A N 1
ATOM 803 C CA . MET A 1 100 ? -17.236 -17.346 -1.907 1.00 81.81 100 MET A CA 1
ATOM 804 C C . MET A 1 100 ? -16.934 -18.494 -0.953 1.00 81.81 100 MET A C 1
ATOM 806 O O . MET A 1 100 ? -15.774 -18.731 -0.650 1.00 81.81 100 MET A O 1
ATOM 810 N N . ALA A 1 101 ? -17.952 -19.228 -0.502 1.00 78.25 101 ALA A N 1
ATOM 811 C CA . ALA A 1 101 ? -17.754 -20.380 0.372 1.00 78.25 101 ALA A CA 1
ATOM 812 C C . ALA A 1 101 ? -16.975 -21.515 -0.315 1.00 78.25 101 ALA A C 1
ATOM 814 O O . ALA A 1 101 ? -16.281 -22.275 0.353 1.00 78.25 101 ALA A O 1
ATOM 815 N N . LEU A 1 102 ? -17.092 -21.622 -1.642 1.00 77.62 102 LEU A N 1
ATOM 816 C CA . LEU A 1 102 ? -16.378 -22.607 -2.454 1.00 77.62 102 LEU A CA 1
ATOM 817 C C . LEU A 1 102 ? -14.951 -22.185 -2.821 1.00 77.62 102 LEU A C 1
ATOM 819 O O . LEU A 1 102 ? -14.169 -23.037 -3.239 1.00 77.62 102 LEU A O 1
ATOM 823 N N . HIS A 1 103 ? -14.617 -20.897 -2.728 1.00 78.75 103 HIS A N 1
ATOM 824 C CA . HIS A 1 103 ? -13.344 -20.380 -3.214 1.00 78.75 103 HIS A CA 1
ATOM 825 C C . HIS A 1 103 ? -12.446 -19.950 -2.059 1.00 78.75 103 HIS A C 1
ATOM 827 O O . HIS A 1 103 ? -12.761 -19.022 -1.317 1.00 78.75 103 HIS A O 1
ATOM 833 N N . ASP A 1 104 ? -11.265 -20.554 -1.963 1.00 77.69 104 ASP A N 1
ATOM 834 C CA . ASP A 1 104 ? -10.275 -20.119 -0.987 1.00 77.69 104 ASP A CA 1
ATOM 835 C C . ASP A 1 104 ? -9.707 -18.745 -1.362 1.00 77.69 104 ASP A C 1
ATOM 837 O O . ASP A 1 104 ? -9.406 -18.448 -2.526 1.00 77.69 104 ASP A O 1
ATOM 841 N N . THR A 1 105 ? -9.549 -17.877 -0.363 1.00 81.12 105 THR A N 1
ATOM 842 C CA . THR A 1 105 ? -8.792 -16.633 -0.520 1.00 81.12 105 THR A CA 1
ATOM 843 C C . THR A 1 105 ? -7.298 -16.912 -0.387 1.00 81.12 105 THR A C 1
ATOM 845 O O . THR A 1 105 ? -6.882 -17.928 0.166 1.00 81.12 105 THR A O 1
ATOM 848 N N . MET A 1 106 ? -6.465 -15.960 -0.821 1.00 81.06 106 MET A N 1
ATOM 849 C CA . MET A 1 106 ? -5.001 -16.043 -0.688 1.00 81.06 106 MET A CA 1
ATOM 850 C C . MET A 1 106 ? -4.532 -16.306 0.759 1.00 81.06 106 MET A C 1
ATOM 852 O O . MET A 1 106 ? -3.437 -16.813 0.949 1.00 81.06 106 MET A O 1
ATOM 856 N N . PHE A 1 107 ? -5.340 -15.958 1.769 1.00 82.56 107 PHE A N 1
ATOM 857 C CA . PHE A 1 107 ? -5.034 -16.182 3.186 1.00 82.56 107 PHE A CA 1
ATOM 858 C C . PHE A 1 107 ? -5.480 -17.556 3.715 1.00 82.56 107 PHE A C 1
ATOM 860 O O . PHE A 1 107 ? -4.950 -17.999 4.726 1.00 82.56 107 PHE A O 1
ATOM 867 N N . ILE A 1 108 ? -6.450 -18.216 3.074 1.00 81.31 108 ILE A N 1
ATOM 868 C CA . ILE A 1 108 ? -7.021 -19.489 3.555 1.00 81.31 108 ILE A CA 1
ATOM 869 C C . ILE A 1 108 ? -6.511 -20.693 2.759 1.00 81.31 108 ILE A C 1
ATOM 871 O O . ILE A 1 108 ? -6.362 -21.766 3.332 1.00 81.31 108 ILE A O 1
ATOM 875 N N . GLY A 1 109 ? -6.236 -20.523 1.465 1.00 74.81 109 GLY A N 1
ATOM 876 C CA . GLY A 1 109 ? -5.847 -21.614 0.563 1.00 74.81 109 GLY A CA 1
ATOM 877 C C . GLY A 1 109 ? -4.341 -21.817 0.379 1.00 74.81 109 GLY A C 1
ATOM 878 O O . GLY A 1 109 ? -3.951 -22.494 -0.570 1.00 74.81 109 GLY A O 1
ATOM 879 N N . TRP A 1 110 ? -3.501 -21.182 1.203 1.00 59.03 110 TRP A N 1
ATOM 880 C CA . TRP A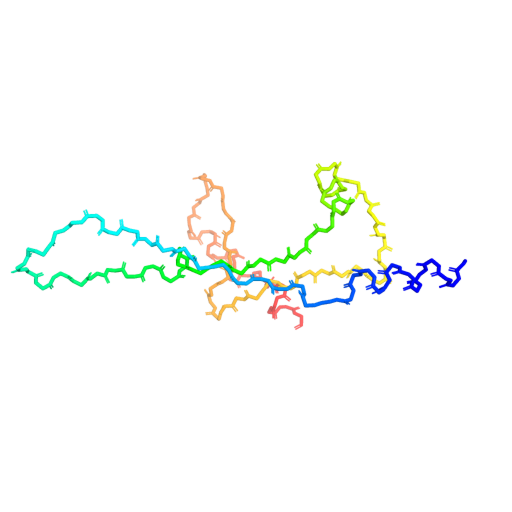 1 110 ? -2.039 -21.345 1.196 1.00 59.03 110 TRP A CA 1
ATOM 881 C C . TRP A 1 110 ? -1.562 -22.134 2.411 1.00 59.03 110 TRP A C 1
ATOM 883 O O . TRP A 1 110 ? -2.115 -21.904 3.510 1.00 59.03 110 TRP A O 1
#